Protein AF-A0A9E1ICX3-F1 (afdb_monomer_lite)

Secondary structure (DSSP, 8-state):
---HHHHHHHHHHHTSHHHHHHHHHHHHTT-HHHHHHHHHHHTHHHHH-GGG--GGGB-TTS-BSSPTT--TTT-HHHHHHHHHHHHHHHHHHH---HHHHHHHHHHHHHHHHHHHHHHHHHHHHHHH-

Foldseek 3Di:
DDDPLRLVLLLVLCPPPVNLVVLVVCVVVLVLVVNLVSLLVSVCCLAAPFVPDDQSQADPVRHGVYDHPDDCVPPVPVSVVSSVSSQVSCCVPVVDHPVVSVVSVVVVVVVVVVVVVVVVVVVVVVVVD

Sequence (129 aa):
MLNDRESEALARWYSENRVLEEAHLLYQQGEHEGLEAFLHRTCLLPLGQHDLLPAYMRDEDGKPLFPENISPMTDEEKWQDAIEVGWGVMEEKLGISHDDIHKAIAANQDEEWQAFMKSVERRKQDSES

Structure (mmCIF, N/CA/C/O backbone):
data_AF-A0A9E1ICX3-F1
#
_entry.id   AF-A0A9E1ICX3-F1
#
loop_
_atom_site.group_PDB
_atom_site.id
_atom_site.type_symbol
_atom_site.label_atom_id
_atom_site.label_alt_id
_atom_site.label_comp_id
_atom_site.label_asym_id
_atom_site.label_entity_id
_atom_site.label_seq_id
_atom_site.pdbx_PDB_ins_code
_atom_site.Cartn_x
_atom_site.Cartn_y
_atom_site.Cartn_z
_atom_site.occupancy
_atom_site.B_iso_or_equiv
_atom_site.auth_seq_id
_atom_site.auth_comp_id
_atom_site.auth_asym_id
_atom_site.auth_atom_id
_atom_site.pdbx_PDB_model_num
ATOM 1 N N . MET A 1 1 ? 1.210 14.000 -11.757 1.00 86.12 1 MET A N 1
ATOM 2 C CA . MET A 1 1 ? 0.713 12.666 -12.153 1.00 86.12 1 MET A CA 1
ATOM 3 C C . MET A 1 1 ? 1.836 11.769 -12.664 1.00 86.12 1 MET A C 1
ATOM 5 O O . MET A 1 1 ? 2.800 12.284 -13.241 1.00 86.12 1 MET A O 1
ATOM 9 N N . LEU A 1 2 ? 1.719 10.455 -12.455 1.00 88.50 2 LEU A N 1
ATOM 10 C CA . LEU A 1 2 ? 2.627 9.437 -13.005 1.00 88.50 2 LEU A CA 1
ATOM 11 C C . LEU A 1 2 ? 2.386 9.207 -14.506 1.00 88.50 2 LEU A C 1
ATOM 13 O O 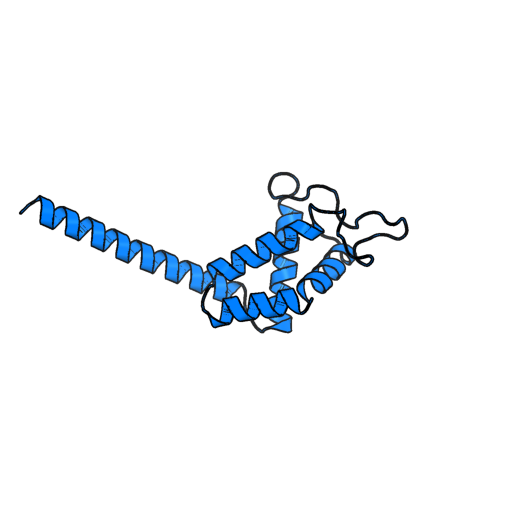. LEU A 1 2 ? 1.262 9.313 -14.992 1.00 88.50 2 LEU A O 1
ATOM 17 N N . ASN A 1 3 ? 3.445 8.889 -15.251 1.00 92.00 3 ASN A N 1
ATOM 18 C CA . ASN A 1 3 ? 3.333 8.446 -16.644 1.00 92.00 3 ASN A CA 1
ATOM 19 C C . ASN A 1 3 ? 3.125 6.925 -16.756 1.00 92.00 3 ASN A C 1
ATOM 21 O O . ASN A 1 3 ? 3.389 6.188 -15.810 1.00 92.00 3 ASN A O 1
ATOM 25 N N . ASP A 1 4 ? 2.726 6.442 -17.937 1.00 92.94 4 ASP A N 1
ATOM 26 C CA . ASP A 1 4 ? 2.412 5.023 -18.170 1.00 92.94 4 ASP A CA 1
ATOM 27 C C . ASP A 1 4 ? 3.542 4.073 -17.748 1.00 92.94 4 ASP A C 1
ATOM 29 O O . ASP A 1 4 ? 3.300 3.059 -17.099 1.00 92.94 4 ASP A O 1
ATOM 33 N N . ARG A 1 5 ? 4.799 4.422 -18.046 1.00 92.00 5 ARG A N 1
ATOM 34 C CA . ARG A 1 5 ? 5.962 3.595 -17.694 1.00 92.00 5 ARG A CA 1
ATOM 35 C C . ARG A 1 5 ? 6.211 3.572 -16.183 1.00 92.00 5 ARG A C 1
ATOM 37 O O . ARG A 1 5 ? 6.568 2.527 -15.642 1.00 92.00 5 ARG A O 1
ATOM 44 N N . GLU A 1 6 ? 6.051 4.713 -15.514 1.00 91.81 6 GLU A N 1
ATOM 45 C CA . GLU A 1 6 ? 6.109 4.825 -14.050 1.00 91.81 6 GLU A CA 1
ATOM 46 C C . GLU A 1 6 ? 5.008 3.957 -13.407 1.00 91.81 6 GLU A C 1
ATOM 48 O O . GLU A 1 6 ? 5.295 3.149 -12.519 1.00 91.81 6 GLU A O 1
ATOM 53 N N . SER A 1 7 ? 3.773 4.051 -13.907 1.00 93.88 7 SER A N 1
ATOM 54 C CA . SER A 1 7 ? 2.621 3.287 -13.417 1.00 93.88 7 SER A CA 1
ATOM 55 C C . SER A 1 7 ? 2.764 1.782 -13.648 1.00 93.88 7 SER A C 1
ATOM 57 O O . SER A 1 7 ? 2.529 1.003 -12.730 1.00 93.88 7 SER A O 1
ATOM 59 N N . GLU A 1 8 ? 3.217 1.342 -14.825 1.00 94.94 8 GLU A N 1
ATOM 60 C CA . GLU A 1 8 ? 3.473 -0.078 -15.112 1.00 94.94 8 GLU A CA 1
ATOM 61 C C . GLU A 1 8 ? 4.570 -0.661 -14.211 1.00 94.94 8 GLU A C 1
ATOM 63 O O . GLU A 1 8 ? 4.452 -1.785 -13.709 1.00 94.94 8 GLU A O 1
ATOM 68 N N . ALA A 1 9 ? 5.642 0.101 -13.974 1.00 93.81 9 ALA A N 1
ATOM 69 C CA . ALA A 1 9 ? 6.717 -0.319 -13.086 1.00 93.81 9 ALA A CA 1
ATOM 70 C C . ALA A 1 9 ? 6.221 -0.475 -11.639 1.00 93.81 9 ALA A C 1
ATOM 72 O O . ALA A 1 9 ? 6.554 -1.469 -10.985 1.00 93.81 9 ALA A O 1
ATOM 73 N N . LEU A 1 10 ? 5.398 0.462 -11.154 1.00 94.44 10 LEU A N 1
ATOM 74 C CA . LEU A 1 10 ? 4.759 0.375 -9.839 1.00 94.44 10 LEU A CA 1
ATOM 75 C C . LEU A 1 10 ? 3.765 -0.781 -9.758 1.00 94.44 10 LEU A C 1
ATOM 77 O O . LEU A 1 10 ? 3.817 -1.548 -8.801 1.00 94.44 10 LEU A O 1
ATOM 81 N N . ALA A 1 11 ? 2.922 -0.976 -10.771 1.00 96.25 11 ALA A N 1
ATOM 82 C CA . ALA A 1 11 ? 1.973 -2.084 -10.801 1.00 96.25 11 ALA A CA 1
ATOM 83 C C . ALA A 1 11 ? 2.697 -3.435 -10.701 1.00 96.25 11 ALA A C 1
ATOM 85 O O . ALA A 1 11 ? 2.288 -4.324 -9.950 1.00 96.25 11 ALA A O 1
ATOM 86 N N . ARG A 1 12 ? 3.839 -3.574 -11.387 1.00 95.88 12 ARG A N 1
ATOM 87 C CA . ARG A 1 12 ? 4.707 -4.751 -11.269 1.00 95.88 12 ARG A CA 1
ATOM 88 C C . ARG A 1 12 ? 5.290 -4.918 -9.865 1.00 95.88 12 ARG A C 1
ATOM 90 O O . ARG A 1 12 ? 5.368 -6.048 -9.394 1.00 95.88 12 ARG A O 1
ATOM 97 N N . TRP A 1 13 ? 5.702 -3.832 -9.215 1.00 94.94 13 TRP A N 1
ATOM 98 C CA . TRP A 1 13 ? 6.206 -3.853 -7.838 1.00 94.94 13 TRP A CA 1
ATOM 99 C C . TRP A 1 13 ? 5.142 -4.286 -6.830 1.00 94.94 13 TRP A C 1
ATOM 101 O O . TRP A 1 13 ? 5.394 -5.177 -6.024 1.00 94.94 13 TRP A O 1
ATOM 111 N N . TYR A 1 14 ? 3.931 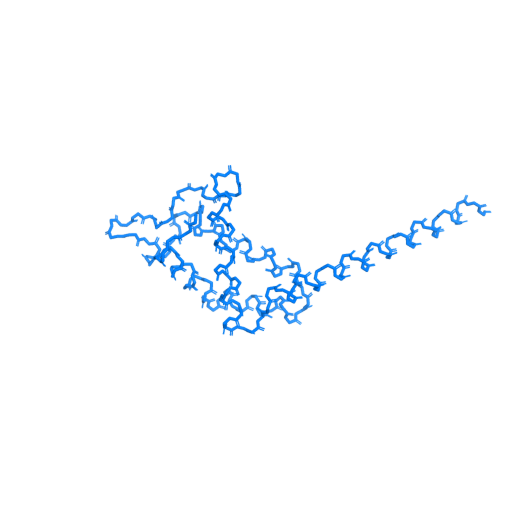-3.740 -6.926 1.00 96.25 14 TYR A N 1
ATOM 112 C CA . TYR A 1 14 ? 2.814 -4.164 -6.080 1.00 96.25 14 TYR A CA 1
ATOM 113 C C . TYR A 1 14 ? 2.338 -5.588 -6.374 1.00 96.25 14 TYR A C 1
ATOM 115 O O . TYR A 1 14 ? 1.793 -6.249 -5.497 1.00 96.25 14 TYR A O 1
ATOM 123 N N . SER A 1 15 ? 2.573 -6.079 -7.592 1.00 97.00 15 SER A N 1
ATOM 124 C CA . SER A 1 15 ? 2.251 -7.453 -7.987 1.00 97.00 15 SER A CA 1
ATOM 125 C C . SER A 1 15 ? 3.284 -8.485 -7.520 1.00 97.00 15 SER A C 1
ATOM 127 O O . SER A 1 15 ? 3.134 -9.671 -7.816 1.00 97.00 15 SER A O 1
ATOM 129 N N . GLU A 1 16 ? 4.358 -8.083 -6.836 1.00 95.50 16 GLU A N 1
ATOM 130 C CA . GLU A 1 16 ? 5.296 -9.045 -6.265 1.00 95.50 16 GLU A CA 1
ATOM 131 C C . GLU A 1 16 ? 4.602 -9.905 -5.200 1.00 95.50 16 GLU A C 1
ATOM 133 O O . GLU A 1 16 ? 3.913 -9.382 -4.328 1.00 95.50 16 GLU A O 1
ATOM 138 N N . ASN A 1 17 ? 4.839 -11.225 -5.216 1.00 96.25 17 ASN A N 1
ATOM 139 C CA . ASN A 1 17 ? 4.172 -12.159 -4.297 1.00 96.25 17 ASN A CA 1
ATOM 140 C C . ASN A 1 17 ? 4.275 -11.731 -2.831 1.00 96.25 17 ASN A C 1
ATOM 142 O O . ASN A 1 17 ? 3.281 -11.788 -2.127 1.00 96.25 17 ASN A O 1
ATOM 146 N N . ARG A 1 18 ? 5.436 -11.235 -2.384 1.00 94.75 18 ARG A N 1
ATOM 147 C CA . ARG A 1 18 ? 5.611 -10.760 -1.001 1.00 94.75 18 ARG A CA 1
ATOM 148 C C . ARG A 1 18 ? 4.660 -9.617 -0.630 1.00 94.75 18 ARG A C 1
ATOM 150 O O . ARG A 1 18 ? 4.265 -9.514 0.521 1.00 94.75 18 ARG A O 1
ATOM 157 N N . VAL A 1 19 ? 4.327 -8.752 -1.590 1.00 95.75 19 VAL A N 1
ATOM 158 C CA . VAL A 1 19 ? 3.422 -7.619 -1.375 1.00 95.75 19 VAL A CA 1
ATOM 159 C C . VAL A 1 19 ? 1.985 -8.120 -1.349 1.00 95.75 19 VAL A C 1
ATOM 161 O O . VAL A 1 19 ? 1.239 -7.787 -0.434 1.00 95.75 19 VAL A O 1
ATOM 164 N N . LEU A 1 20 ? 1.622 -8.974 -2.309 1.00 97.75 20 LEU A N 1
ATOM 165 C CA . LEU A 1 20 ? 0.289 -9.569 -2.387 1.00 97.75 20 LEU A CA 1
ATOM 166 C C . LEU A 1 20 ? -0.025 -10.465 -1.179 1.00 97.75 20 LEU A C 1
ATOM 168 O O . LEU A 1 20 ? -1.135 -10.418 -0.661 1.00 97.75 20 LEU A O 1
ATOM 172 N N . GLU A 1 21 ? 0.936 -11.266 -0.719 1.00 97.75 21 GLU A N 1
ATOM 173 C CA . GLU A 1 21 ? 0.785 -12.152 0.440 1.00 97.75 21 GLU A CA 1
ATOM 174 C C . GLU A 1 21 ? 0.568 -11.358 1.732 1.00 97.75 21 GLU A C 1
ATOM 176 O O . GLU A 1 21 ? -0.355 -11.673 2.481 1.00 97.75 21 GLU A O 1
ATOM 181 N N . GLU A 1 22 ? 1.359 -10.307 1.970 1.00 97.44 22 GLU A N 1
ATOM 182 C CA . GLU A 1 22 ? 1.204 -9.446 3.149 1.00 97.44 22 GLU A CA 1
ATOM 183 C C . GLU A 1 22 ? -0.126 -8.681 3.112 1.00 97.44 22 GLU A C 1
ATOM 185 O O . GLU A 1 22 ? -0.867 -8.673 4.094 1.00 97.44 22 GLU A O 1
ATOM 190 N N . ALA A 1 23 ? -0.483 -8.101 1.959 1.00 97.06 23 ALA A N 1
ATOM 191 C CA . ALA A 1 23 ? -1.763 -7.417 1.786 1.00 97.06 23 ALA A CA 1
ATOM 192 C C . ALA A 1 23 ? -2.949 -8.364 2.030 1.00 97.06 23 ALA A C 1
ATOM 194 O O . ALA A 1 23 ? -3.905 -8.014 2.724 1.00 97.06 23 ALA A O 1
ATOM 195 N N . HIS A 1 24 ? -2.872 -9.590 1.505 1.00 97.19 24 HIS A N 1
ATOM 196 C CA . HIS A 1 24 ? -3.899 -10.600 1.722 1.00 97.19 24 HIS A CA 1
ATOM 197 C C . HIS A 1 24 ? -3.983 -11.035 3.190 1.00 97.19 24 HIS A C 1
ATOM 199 O O . HIS A 1 24 ? -5.086 -11.217 3.704 1.00 97.19 24 HIS A O 1
ATOM 205 N N . LEU A 1 25 ? -2.845 -11.172 3.876 1.00 97.75 25 LEU A N 1
ATOM 206 C CA . LEU A 1 25 ? -2.792 -11.512 5.297 1.00 97.75 25 LEU A CA 1
ATOM 207 C C . LEU A 1 25 ? -3.478 -10.440 6.153 1.00 97.75 25 LEU A C 1
ATOM 209 O O . LEU A 1 25 ? -4.345 -10.776 6.959 1.00 97.75 25 LEU A O 1
ATOM 213 N N . LEU A 1 26 ? -3.124 -9.167 5.952 1.00 97.38 26 LEU A N 1
ATOM 214 C CA . LEU A 1 26 ? -3.721 -8.033 6.667 1.00 97.38 26 LEU A CA 1
ATOM 215 C C . LEU A 1 26 ? -5.232 -7.972 6.428 1.00 97.38 26 LEU A C 1
ATOM 217 O O . LEU A 1 26 ? -6.014 -7.844 7.371 1.00 97.38 26 LEU A O 1
ATOM 221 N N . TYR A 1 27 ? -5.655 -8.165 5.177 1.00 96.38 27 TYR A N 1
ATOM 222 C CA . TYR A 1 27 ? -7.069 -8.215 4.827 1.00 96.38 27 TYR A CA 1
ATOM 223 C C . TYR A 1 27 ? -7.812 -9.363 5.524 1.00 96.38 27 TYR A C 1
ATOM 225 O O . TYR A 1 27 ? -8.868 -9.148 6.115 1.00 96.38 27 TYR A O 1
ATOM 233 N N . GLN A 1 28 ? -7.254 -10.578 5.523 1.00 96.44 28 GLN A N 1
ATOM 234 C CA . GLN A 1 28 ? -7.863 -11.731 6.198 1.00 96.44 28 GLN A CA 1
ATOM 235 C C . GLN A 1 28 ? -7.976 -11.554 7.718 1.00 96.44 28 GLN A C 1
ATOM 237 O O . GLN A 1 28 ? -8.870 -12.132 8.336 1.00 96.44 28 GLN A O 1
ATOM 242 N N . GLN A 1 29 ? -7.075 -10.780 8.320 1.00 96.31 29 GLN A N 1
ATOM 243 C CA . GLN A 1 29 ? -7.092 -10.472 9.749 1.00 96.31 29 GLN A CA 1
ATOM 244 C C . GLN A 1 29 ? -8.065 -9.337 10.104 1.00 96.31 29 GLN A C 1
ATOM 246 O O . GLN A 1 29 ? -8.304 -9.104 11.286 1.00 96.31 29 GLN A O 1
ATOM 251 N N . GLY A 1 30 ? -8.653 -8.659 9.111 1.00 94.19 30 GLY A N 1
ATOM 252 C CA . GLY A 1 30 ? -9.479 -7.468 9.326 1.00 94.19 30 GLY A CA 1
ATOM 253 C C . GLY A 1 30 ? -8.665 -6.227 9.711 1.00 94.19 30 GLY A C 1
ATOM 254 O O . GLY A 1 30 ? -9.236 -5.240 10.172 1.00 94.19 30 GLY A O 1
ATOM 255 N N . GLU A 1 31 ? -7.344 -6.257 9.514 1.00 95.94 31 GLU A N 1
ATOM 256 C CA . GLU A 1 31 ? -6.406 -5.172 9.828 1.00 95.94 31 GLU A CA 1
ATOM 257 C C . GLU A 1 31 ? -6.440 -4.107 8.720 1.00 95.94 31 GLU A C 1
ATOM 259 O O . GLU A 1 31 ? -5.462 -3.878 8.007 1.00 95.94 31 GLU A O 1
ATOM 264 N N . HIS A 1 32 ? -7.600 -3.474 8.529 1.00 94.81 32 HIS A N 1
ATOM 265 C CA . HIS A 1 32 ? -7.856 -2.558 7.413 1.00 94.81 32 HIS A CA 1
ATOM 266 C C . HIS A 1 32 ? -6.952 -1.315 7.432 1.00 94.81 32 HIS A C 1
ATOM 268 O O . HIS A 1 32 ? -6.374 -0.965 6.405 1.00 94.81 32 HIS A O 1
ATOM 274 N N . GLU A 1 33 ? -6.759 -0.692 8.598 1.00 94.38 33 GLU A N 1
ATOM 275 C CA . GLU A 1 33 ? -5.810 0.423 8.756 1.00 94.38 33 GLU A CA 1
ATOM 276 C C . GLU A 1 33 ? -4.360 -0.036 8.540 1.00 94.38 33 GLU A C 1
ATOM 278 O O . GLU A 1 33 ? -3.534 0.686 7.979 1.00 94.38 33 GLU A O 1
ATOM 283 N N . GLY A 1 34 ? -4.051 -1.272 8.948 1.00 96.12 34 GLY A N 1
ATOM 284 C CA . GLY A 1 34 ? -2.761 -1.905 8.692 1.00 96.12 34 GLY A CA 1
ATOM 285 C C . GLY A 1 34 ? -2.500 -2.086 7.197 1.00 96.12 34 GLY A C 1
ATOM 286 O O . GLY A 1 34 ? -1.400 -1.791 6.730 1.00 96.12 34 GLY A O 1
ATOM 287 N N . LEU A 1 35 ? -3.515 -2.512 6.440 1.00 96.19 35 LEU A N 1
ATOM 288 C CA . LEU A 1 35 ? -3.458 -2.654 4.987 1.00 96.19 35 LEU A CA 1
ATOM 289 C C . LEU A 1 35 ? -3.232 -1.306 4.286 1.00 96.19 35 LEU A C 1
ATOM 291 O O . LEU A 1 35 ? -2.345 -1.209 3.436 1.00 96.19 35 LEU A O 1
ATOM 295 N N . GLU A 1 36 ? -3.973 -0.263 4.663 1.00 95.06 36 GLU A N 1
ATOM 296 C CA . GLU A 1 36 ? -3.782 1.088 4.117 1.00 95.06 36 GLU A CA 1
ATOM 297 C C . GLU A 1 36 ? -2.356 1.592 4.400 1.00 95.06 36 GLU A C 1
ATOM 299 O O . GLU A 1 36 ? -1.605 1.952 3.487 1.00 95.06 36 GLU A O 1
ATOM 304 N N . ALA A 1 37 ? -1.911 1.508 5.656 1.00 94.38 37 ALA A N 1
ATOM 305 C CA . ALA A 1 37 ? -0.563 1.911 6.042 1.00 94.38 37 ALA A CA 1
ATOM 306 C C . ALA A 1 37 ? 0.529 1.096 5.324 1.00 94.38 37 ALA A C 1
ATOM 308 O O . ALA A 1 37 ? 1.599 1.630 5.010 1.00 94.38 37 ALA A O 1
ATOM 309 N N . PHE A 1 38 ? 0.284 -0.190 5.062 1.00 95.50 38 PHE A N 1
ATOM 310 C CA . PHE A 1 38 ? 1.195 -1.053 4.320 1.00 95.50 38 PHE A CA 1
ATOM 311 C C . PHE A 1 38 ? 1.373 -0.582 2.873 1.00 95.50 38 PHE A C 1
ATOM 313 O O . PHE A 1 38 ? 2.515 -0.461 2.417 1.00 95.50 38 PHE A O 1
ATOM 320 N N . LEU A 1 39 ? 0.292 -0.245 2.166 1.00 93.44 39 LEU A N 1
ATOM 321 C CA . LEU A 1 39 ? 0.378 0.272 0.795 1.00 93.44 39 LEU A CA 1
ATOM 322 C C . LEU A 1 39 ? 1.114 1.614 0.746 1.00 93.44 39 LEU A C 1
ATOM 324 O O . LEU A 1 39 ? 2.056 1.769 -0.035 1.00 93.44 39 LEU A O 1
ATOM 328 N N . HIS A 1 40 ? 0.797 2.528 1.667 1.00 91.12 40 HIS A N 1
ATOM 329 C CA . HIS A 1 40 ? 1.488 3.816 1.793 1.00 91.12 40 HIS A CA 1
ATOM 330 C C . HIS A 1 40 ? 2.993 3.662 2.052 1.00 91.12 40 HIS A C 1
ATOM 332 O O . HIS A 1 40 ? 3.801 4.467 1.594 1.00 91.12 40 HIS A O 1
ATOM 338 N N . ARG A 1 41 ? 3.406 2.633 2.800 1.00 90.12 41 ARG A N 1
ATOM 339 C CA . ARG A 1 41 ? 4.831 2.348 3.031 1.00 90.12 41 ARG A CA 1
ATOM 340 C C . ARG A 1 41 ? 5.483 1.661 1.839 1.00 90.12 41 ARG A C 1
ATOM 342 O O . ARG A 1 41 ? 6.659 1.898 1.573 1.00 90.12 41 ARG A O 1
ATOM 349 N N . THR A 1 42 ? 4.739 0.830 1.121 1.00 91.00 42 THR A N 1
ATOM 350 C CA . THR A 1 42 ? 5.250 0.048 -0.010 1.00 91.00 42 THR A CA 1
ATOM 351 C C . THR A 1 42 ? 5.674 0.939 -1.178 1.00 91.00 42 THR A C 1
ATOM 353 O O . THR A 1 42 ? 6.637 0.598 -1.870 1.00 91.00 42 THR A O 1
ATOM 356 N N . CYS A 1 43 ? 5.058 2.115 -1.354 1.00 88.00 43 CYS A N 1
ATOM 357 C CA . CYS A 1 43 ? 5.498 3.093 -2.351 1.00 88.00 43 CYS A CA 1
ATOM 358 C C . CYS A 1 43 ? 6.781 3.851 -1.957 1.00 88.00 43 CYS A C 1
ATOM 360 O O . CYS A 1 43 ? 7.432 4.431 -2.820 1.00 88.00 43 CYS A O 1
ATOM 362 N N . LEU A 1 44 ? 7.207 3.845 -0.686 1.00 84.19 44 LEU A N 1
ATOM 363 C CA . LEU A 1 44 ? 8.365 4.640 -0.242 1.00 84.19 44 LEU A CA 1
ATOM 364 C C . LEU A 1 44 ? 9.684 4.179 -0.869 1.00 84.19 44 LEU A C 1
ATOM 366 O O . LEU A 1 44 ? 10.559 4.999 -1.142 1.00 84.19 44 LEU A O 1
ATOM 370 N N . LEU A 1 45 ? 9.841 2.873 -1.096 1.00 80.75 45 LEU A N 1
ATOM 371 C CA . LEU A 1 45 ? 11.049 2.328 -1.712 1.00 80.75 45 LEU A CA 1
ATOM 372 C C . LEU A 1 45 ? 11.184 2.776 -3.181 1.00 80.75 45 LEU A C 1
ATOM 374 O O . LEU A 1 45 ? 12.193 3.416 -3.485 1.00 80.75 45 LEU A O 1
ATOM 378 N N . PRO A 1 46 ? 10.189 2.546 -4.068 1.00 80.31 46 PRO A N 1
ATOM 379 C CA . PRO A 1 46 ? 10.238 3.034 -5.448 1.00 80.31 46 PRO A CA 1
ATOM 380 C C . PRO A 1 46 ? 10.349 4.555 -5.586 1.00 80.31 46 PRO A C 1
ATOM 382 O O . PRO A 1 46 ? 10.940 5.012 -6.557 1.00 80.31 46 PRO A O 1
ATOM 385 N N . LEU A 1 47 ? 9.832 5.324 -4.623 1.00 82.56 47 LEU A N 1
ATOM 386 C CA . LEU A 1 47 ? 9.764 6.788 -4.702 1.00 82.56 47 LEU A CA 1
ATOM 387 C C . LEU A 1 47 ? 10.903 7.537 -3.987 1.00 82.56 47 LEU A C 1
ATOM 389 O O . LEU A 1 47 ? 11.083 8.737 -4.202 1.00 82.56 47 LEU A O 1
ATOM 393 N N . GLY A 1 48 ? 11.648 6.866 -3.103 1.00 73.94 48 GLY A N 1
ATOM 394 C CA . GLY A 1 48 ? 12.623 7.536 -2.237 1.00 73.94 48 GLY A CA 1
ATOM 395 C C . GLY A 1 4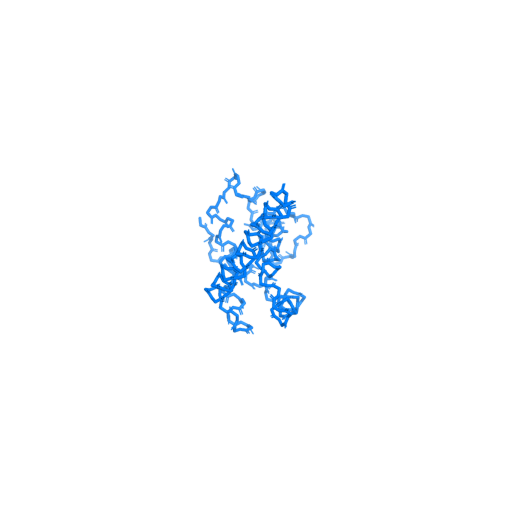8 ? 13.895 6.754 -1.915 1.00 73.94 48 GLY A C 1
ATOM 396 O O . GLY A 1 48 ? 14.848 7.359 -1.431 1.00 73.94 48 GLY A O 1
ATOM 397 N N . GLN A 1 49 ? 13.965 5.441 -2.173 1.00 72.38 49 GLN A N 1
ATOM 398 C CA . GLN A 1 49 ? 15.153 4.625 -1.870 1.00 72.38 49 GLN A CA 1
ATOM 399 C C . GLN A 1 49 ? 15.689 3.927 -3.122 1.00 72.38 49 GLN A C 1
ATOM 401 O O . GLN A 1 49 ? 15.460 2.743 -3.374 1.00 72.38 49 GLN A O 1
ATOM 406 N N . HIS A 1 50 ? 16.447 4.688 -3.909 1.00 76.75 50 HIS A N 1
ATOM 407 C CA . HIS A 1 50 ? 16.827 4.305 -5.267 1.00 76.75 50 HIS A CA 1
ATOM 408 C C . HIS A 1 50 ? 17.967 3.279 -5.369 1.00 76.75 50 HIS A C 1
ATOM 410 O O . HIS A 1 50 ? 18.114 2.617 -6.401 1.00 76.75 50 HIS A O 1
ATOM 416 N N . ASP A 1 51 ? 18.753 3.098 -4.308 1.00 72.81 51 ASP A N 1
ATOM 417 C CA . ASP A 1 51 ? 19.916 2.197 -4.302 1.00 72.81 51 ASP A CA 1
ATOM 418 C C . ASP A 1 51 ? 19.529 0.717 -4.412 1.00 72.81 51 ASP A C 1
ATOM 420 O O . ASP A 1 51 ? 20.298 -0.099 -4.918 1.00 72.81 51 ASP A O 1
ATOM 424 N N . LEU A 1 52 ? 18.313 0.372 -3.984 1.00 76.88 52 LEU A N 1
ATOM 425 C CA . LEU A 1 52 ? 17.807 -1.001 -3.956 1.00 76.88 52 LEU A CA 1
ATOM 426 C C . LEU A 1 52 ? 16.756 -1.271 -5.037 1.00 76.88 52 LEU A C 1
ATOM 428 O O . LEU A 1 52 ? 16.102 -2.315 -5.008 1.00 76.88 52 LEU A O 1
ATOM 432 N N . LEU A 1 53 ? 16.591 -0.353 -5.997 1.00 83.06 53 LEU A N 1
ATOM 433 C CA . LEU A 1 53 ? 15.581 -0.522 -7.034 1.00 83.06 53 LEU A CA 1
ATOM 434 C C . LEU A 1 53 ? 15.916 -1.676 -7.978 1.00 83.06 53 LEU A C 1
ATOM 436 O O . LEU A 1 53 ? 17.035 -1.721 -8.514 1.00 83.06 53 LEU A O 1
ATOM 440 N N . PRO A 1 54 ? 14.937 -2.558 -8.253 1.00 86.88 54 PRO A N 1
ATOM 441 C CA . PRO A 1 54 ? 15.056 -3.563 -9.294 1.00 86.88 54 PRO A CA 1
ATOM 442 C C . PRO A 1 54 ? 15.425 -2.947 -10.645 1.00 86.88 54 PRO A C 1
ATOM 444 O O . PRO A 1 54 ? 15.036 -1.826 -10.966 1.00 86.88 54 PRO A O 1
ATOM 447 N N . ALA A 1 55 ? 16.118 -3.715 -11.489 1.00 88.69 55 ALA A N 1
ATOM 448 C CA . ALA A 1 55 ? 16.567 -3.239 -12.800 1.00 88.69 55 ALA A CA 1
ATOM 449 C C . ALA A 1 55 ? 15.420 -2.743 -13.703 1.00 88.69 55 ALA A C 1
ATOM 451 O O . ALA A 1 55 ? 15.620 -1.833 -14.496 1.00 88.69 55 ALA A O 1
ATOM 452 N N . TYR A 1 56 ? 14.211 -3.300 -13.567 1.00 89.56 56 TYR A N 1
ATOM 453 C CA . TYR A 1 56 ? 13.047 -2.865 -14.348 1.00 89.56 56 TYR A CA 1
ATOM 454 C C . TYR A 1 56 ? 12.477 -1.507 -13.907 1.00 89.56 56 TYR A C 1
ATOM 456 O O . TYR A 1 56 ? 11.647 -0.948 -14.614 1.00 89.56 56 TYR A O 1
ATOM 464 N N . MET A 1 57 ? 12.913 -0.978 -12.759 1.00 90.38 57 MET A N 1
ATOM 465 C CA . MET A 1 57 ? 12.590 0.371 -12.279 1.00 90.38 57 MET A CA 1
ATOM 466 C C . MET A 1 57 ? 13.682 1.384 -12.633 1.00 90.38 57 MET A C 1
ATOM 468 O O . MET A 1 57 ? 13.775 2.451 -12.023 1.00 90.38 57 MET A O 1
ATOM 472 N N . ARG A 1 58 ? 14.523 1.044 -13.612 1.00 89.12 58 ARG A N 1
ATOM 473 C CA . ARG A 1 58 ? 15.563 1.916 -14.144 1.00 89.12 58 ARG A CA 1
ATOM 474 C C . ARG A 1 58 ? 15.342 2.173 -15.631 1.00 89.12 58 ARG A C 1
ATOM 476 O O . ARG A 1 58 ? 14.719 1.375 -16.337 1.00 89.12 58 ARG A O 1
ATOM 483 N N . ASP A 1 59 ? 15.817 3.320 -16.090 1.00 87.75 59 ASP A N 1
ATOM 484 C CA . ASP A 1 59 ? 15.877 3.655 -17.504 1.00 87.75 59 ASP A CA 1
ATOM 485 C C . ASP A 1 59 ? 17.037 2.932 -18.216 1.00 87.75 59 ASP A C 1
ATOM 487 O O . ASP A 1 59 ? 17.753 2.116 -17.629 1.00 87.75 59 ASP A O 1
ATOM 491 N N . GLU A 1 60 ? 17.198 3.201 -19.512 1.00 87.31 60 GLU A N 1
ATOM 492 C CA . GLU A 1 60 ? 18.250 2.595 -20.341 1.00 87.31 60 GLU A CA 1
ATOM 493 C C . GLU A 1 60 ? 19.665 3.031 -19.919 1.00 87.31 60 GLU A C 1
ATOM 495 O O . GLU A 1 60 ? 20.626 2.297 -20.148 1.00 87.31 60 GLU A O 1
ATOM 500 N N . ASP A 1 61 ? 19.783 4.179 -19.241 1.00 86.31 61 ASP A N 1
ATOM 501 C CA . ASP A 1 61 ? 21.027 4.720 -18.688 1.00 86.31 61 ASP A CA 1
ATOM 502 C C . ASP A 1 61 ? 21.306 4.205 -17.257 1.00 86.31 61 ASP A C 1
ATOM 504 O O . ASP A 1 61 ? 22.307 4.577 -16.637 1.00 86.31 61 ASP A O 1
ATOM 508 N N . GLY A 1 62 ? 20.431 3.353 -16.706 1.00 84.69 62 GLY A N 1
ATOM 509 C CA . GLY A 1 62 ? 20.532 2.803 -15.353 1.00 84.69 62 GLY A CA 1
ATOM 510 C C . GLY A 1 62 ? 20.064 3.749 -14.240 1.00 84.69 62 GLY A C 1
ATOM 511 O O . GLY A 1 62 ? 20.223 3.428 -13.052 1.00 84.69 62 GLY A O 1
ATOM 512 N N . LYS A 1 63 ? 19.475 4.896 -14.589 1.00 87.06 63 LYS A N 1
ATOM 513 C CA . LYS A 1 63 ? 18.923 5.852 -13.625 1.00 87.06 63 LYS A CA 1
ATOM 514 C C . LYS A 1 63 ? 17.537 5.408 -13.156 1.00 87.06 63 LYS A C 1
ATOM 516 O O . LYS A 1 63 ? 16.830 4.740 -13.905 1.00 87.06 63 LYS A O 1
ATOM 521 N N . PRO A 1 64 ? 17.131 5.752 -11.927 1.00 87.62 64 PRO A N 1
ATOM 522 C CA . PRO A 1 64 ? 15.781 5.483 -11.434 1.00 87.62 64 PRO A CA 1
ATOM 523 C C . PRO A 1 64 ? 14.707 6.076 -12.353 1.00 87.62 64 PRO A C 1
ATOM 525 O O . PRO A 1 64 ? 14.859 7.199 -12.831 1.00 87.62 64 PRO A O 1
ATOM 528 N N . LEU A 1 65 ? 13.618 5.333 -12.582 1.00 87.12 65 LEU A N 1
ATOM 529 C CA . LEU A 1 65 ? 12.463 5.843 -13.337 1.00 87.12 65 LEU A CA 1
ATOM 530 C C . LEU A 1 65 ? 11.755 6.991 -12.615 1.00 87.12 65 LEU A C 1
ATOM 532 O O . LEU A 1 65 ? 11.177 7.854 -13.269 1.00 87.12 65 LEU A O 1
ATOM 536 N N . PHE A 1 66 ? 11.809 6.992 -11.284 1.00 84.75 66 PHE A N 1
ATOM 537 C CA . PHE A 1 66 ? 11.186 8.004 -10.445 1.00 84.75 66 PHE A CA 1
ATOM 538 C C . PHE A 1 66 ? 12.203 9.095 -10.072 1.00 84.75 66 PHE A C 1
ATOM 540 O O . PHE A 1 66 ? 13.369 8.788 -9.804 1.00 84.75 66 PHE A O 1
ATOM 547 N N . PRO A 1 67 ? 11.787 10.373 -10.034 1.00 73.94 67 PRO A N 1
ATOM 548 C CA . PRO A 1 67 ? 12.546 11.447 -9.401 1.00 73.94 67 PRO A CA 1
ATOM 549 C C . PRO A 1 67 ? 12.905 11.117 -7.947 1.00 73.94 67 PRO A C 1
ATOM 551 O O . PRO A 1 67 ? 12.119 10.501 -7.234 1.00 73.94 67 PRO A O 1
ATOM 554 N N . GLU A 1 68 ? 14.079 11.554 -7.489 1.00 71.12 68 GLU A N 1
ATOM 555 C CA . GLU A 1 68 ? 14.477 11.381 -6.087 1.00 71.12 68 GLU A CA 1
ATOM 556 C C . GLU A 1 68 ? 13.561 12.163 -5.140 1.00 71.12 68 GLU A C 1
ATOM 558 O O . GLU A 1 68 ? 13.254 13.332 -5.378 1.00 71.12 68 GLU A O 1
ATOM 563 N N . ASN A 1 69 ? 13.207 11.529 -4.019 1.00 74.00 69 ASN A N 1
ATOM 564 C CA . ASN A 1 69 ? 12.441 12.117 -2.919 1.00 74.00 69 ASN A CA 1
ATOM 565 C C . ASN A 1 69 ? 11.002 12.515 -3.281 1.00 74.00 69 ASN A C 1
ATOM 567 O O . ASN A 1 69 ? 10.535 13.555 -2.809 1.00 74.00 69 ASN A O 1
ATOM 571 N N . ILE A 1 70 ? 10.273 11.712 -4.067 1.00 83.94 70 ILE A N 1
ATOM 572 C CA . ILE A 1 70 ? 8.815 11.890 -4.162 1.00 83.94 70 ILE A CA 1
ATOM 573 C C . ILE A 1 70 ? 8.201 11.572 -2.795 1.00 83.94 70 ILE A C 1
ATOM 575 O O . ILE A 1 70 ? 8.400 10.504 -2.217 1.00 83.94 70 ILE A O 1
ATOM 579 N N . SER A 1 71 ? 7.466 12.540 -2.263 1.00 83.75 71 SER A N 1
ATOM 580 C CA . SER A 1 71 ? 6.816 12.485 -0.960 1.00 83.75 71 SER A CA 1
ATOM 581 C C . SER A 1 71 ? 5.617 13.434 -0.953 1.00 83.75 71 SER A C 1
ATOM 583 O O . SER A 1 71 ? 5.584 14.355 -1.773 1.00 83.75 71 SER A O 1
ATOM 585 N N . PRO A 1 72 ? 4.707 13.327 0.029 1.00 84.62 72 PRO A N 1
ATOM 586 C CA . PRO A 1 72 ? 3.620 14.292 0.191 1.00 84.62 72 PRO A CA 1
ATOM 587 C C . PRO A 1 72 ? 4.080 15.758 0.269 1.00 84.62 72 PRO A C 1
ATOM 589 O O . PRO A 1 72 ? 3.333 16.662 -0.075 1.00 84.62 72 PRO A O 1
ATOM 592 N N . MET A 1 73 ? 5.314 16.015 0.720 1.00 86.06 73 MET A N 1
ATOM 593 C CA . MET A 1 73 ? 5.847 17.374 0.886 1.00 86.06 73 MET A CA 1
ATOM 594 C C . MET A 1 73 ? 6.484 17.946 -0.385 1.00 86.06 73 MET A C 1
ATOM 596 O O . MET A 1 73 ? 6.715 19.151 -0.468 1.00 86.06 73 MET A O 1
ATOM 600 N N . THR A 1 74 ? 6.839 17.088 -1.339 1.00 87.56 74 THR A N 1
ATOM 601 C CA . THR A 1 74 ? 7.606 17.455 -2.538 1.00 87.56 74 THR A CA 1
ATOM 602 C C . THR A 1 74 ? 6.778 17.311 -3.808 1.00 87.56 74 THR A C 1
ATOM 604 O O . THR A 1 74 ? 6.872 18.169 -4.681 1.00 87.56 74 THR A O 1
ATOM 607 N N . ASP A 1 75 ? 5.966 16.258 -3.896 1.00 88.50 75 ASP A N 1
ATOM 608 C CA . ASP A 1 75 ? 5.065 15.964 -5.008 1.00 88.50 75 ASP A CA 1
ATOM 609 C C . ASP A 1 75 ? 3.916 15.071 -4.502 1.00 88.50 75 ASP A C 1
ATOM 611 O O . ASP A 1 75 ? 3.961 13.840 -4.585 1.00 88.50 75 ASP A O 1
ATOM 615 N N . GLU A 1 76 ? 2.909 15.711 -3.901 1.00 90.44 76 GLU A N 1
ATOM 616 C CA . GLU A 1 76 ? 1.726 15.043 -3.343 1.00 90.44 76 GLU A CA 1
ATOM 617 C C . GLU A 1 76 ? 0.950 14.267 -4.410 1.00 90.44 76 GLU A C 1
ATOM 619 O O . GLU A 1 76 ? 0.537 13.139 -4.163 1.00 90.44 76 GLU A O 1
ATOM 624 N N . GLU A 1 77 ? 0.807 14.838 -5.607 1.00 91.31 77 GLU A N 1
ATOM 625 C CA . GLU A 1 77 ? 0.026 14.245 -6.693 1.00 91.31 77 GLU A CA 1
ATOM 626 C C . GLU A 1 77 ? 0.656 12.932 -7.174 1.00 91.31 77 GLU A C 1
ATOM 628 O O . GLU A 1 77 ? -0.027 11.916 -7.264 1.00 91.31 77 GLU A O 1
ATOM 633 N N . LYS A 1 78 ? 1.974 12.898 -7.428 1.00 90.81 78 LYS A N 1
ATOM 634 C CA . LYS A 1 78 ? 2.642 11.636 -7.795 1.00 90.81 78 LYS A CA 1
ATOM 635 C C . LYS A 1 78 ? 2.647 10.615 -6.663 1.00 90.81 78 LYS A C 1
ATOM 637 O O . LYS A 1 78 ? 2.632 9.414 -6.931 1.00 90.81 78 LYS A O 1
ATOM 642 N N . TRP A 1 79 ? 2.716 11.071 -5.414 1.00 90.69 79 TRP A N 1
ATOM 643 C CA . TRP A 1 79 ? 2.652 10.177 -4.264 1.00 90.69 79 TRP A CA 1
ATOM 644 C C . TRP A 1 79 ? 1.264 9.535 -4.128 1.00 90.69 79 TRP A C 1
ATOM 646 O O . TRP A 1 79 ? 1.185 8.323 -3.939 1.00 90.69 79 TRP A O 1
ATOM 656 N N . GLN A 1 80 ? 0.191 10.313 -4.305 1.00 92.06 80 GLN A N 1
ATOM 657 C CA . GLN A 1 80 ? -1.186 9.810 -4.338 1.00 92.06 80 GLN A CA 1
ATOM 658 C C . GLN A 1 80 ? -1.389 8.829 -5.497 1.00 92.06 80 GLN A C 1
ATOM 660 O O . GLN A 1 80 ? -1.827 7.706 -5.265 1.00 92.06 80 GLN A O 1
ATOM 665 N N . ASP A 1 81 ? -0.965 9.183 -6.713 1.00 94.12 81 ASP A N 1
ATOM 666 C CA . ASP A 1 81 ? -1.051 8.285 -7.873 1.00 94.12 81 ASP A CA 1
ATOM 667 C C . ASP A 1 81 ? -0.343 6.942 -7.624 1.00 94.12 81 ASP A C 1
ATOM 669 O O . ASP A 1 81 ? -0.833 5.886 -8.020 1.00 94.12 81 ASP A O 1
ATOM 673 N N . ALA A 1 82 ? 0.809 6.946 -6.945 1.00 93.75 82 ALA A N 1
ATOM 674 C CA . ALA A 1 82 ?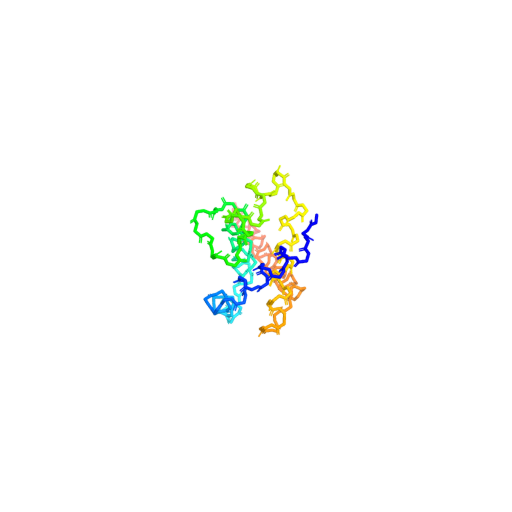 1.536 5.716 -6.636 1.00 93.75 82 ALA A CA 1
ATOM 675 C C . ALA A 1 82 ? 0.796 4.802 -5.646 1.00 93.75 82 ALA A C 1
ATOM 677 O O . ALA A 1 82 ? 1.000 3.584 -5.664 1.00 93.75 82 ALA A O 1
ATOM 678 N N . ILE A 1 83 ? -0.036 5.372 -4.774 1.00 93.75 83 ILE A N 1
ATOM 679 C CA . ILE A 1 83 ? -0.908 4.616 -3.871 1.00 93.75 83 ILE A CA 1
ATOM 680 C C . ILE A 1 83 ? -2.110 4.078 -4.648 1.00 93.75 83 ILE A C 1
ATOM 682 O O . ILE A 1 83 ? -2.415 2.893 -4.530 1.00 93.75 83 ILE A O 1
ATOM 686 N N . GLU A 1 84 ? -2.718 4.892 -5.513 1.00 95.56 84 GLU A N 1
ATOM 687 C CA . GLU A 1 84 ? -3.836 4.474 -6.369 1.00 95.56 84 GLU A CA 1
ATOM 688 C C . GLU A 1 84 ? -3.454 3.320 -7.307 1.00 95.56 84 GLU A C 1
ATOM 690 O O . GLU A 1 84 ? -4.216 2.367 -7.470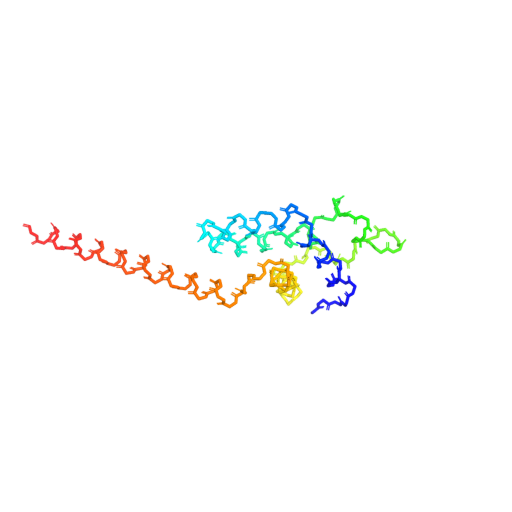 1.00 95.56 84 GLU A O 1
ATOM 695 N N . VAL A 1 85 ? -2.233 3.322 -7.857 1.00 96.56 85 VAL A N 1
ATOM 696 C CA . VAL A 1 85 ? -1.708 2.167 -8.609 1.00 96.56 85 VAL A CA 1
ATOM 697 C C . VAL A 1 85 ? -1.662 0.909 -7.733 1.00 96.56 85 VAL A C 1
ATOM 699 O O . VAL A 1 85 ? -2.001 -0.180 -8.199 1.00 96.56 85 VAL A O 1
ATOM 702 N N . GLY A 1 86 ? -1.262 1.040 -6.466 1.00 96.38 86 GLY A N 1
ATOM 703 C CA . GLY A 1 86 ? -1.258 -0.065 -5.510 1.00 96.38 86 GLY A CA 1
ATOM 704 C C . GLY A 1 86 ? -2.657 -0.620 -5.266 1.00 96.38 86 GLY A C 1
ATOM 705 O O . GLY A 1 86 ? -2.854 -1.832 -5.360 1.00 96.38 86 GLY A O 1
ATOM 706 N N . TRP A 1 87 ? -3.638 0.255 -5.038 1.00 97.38 87 TRP A N 1
ATOM 707 C CA . TRP A 1 87 ? -5.039 -0.136 -4.882 1.00 97.38 87 TRP A CA 1
ATOM 708 C C . TRP A 1 87 ? -5.608 -0.818 -6.121 1.00 97.38 87 TRP A C 1
ATOM 710 O O . TRP A 1 87 ? -6.238 -1.866 -5.985 1.00 97.38 87 TRP A O 1
ATOM 720 N N . GLY A 1 88 ? -5.309 -0.308 -7.318 1.00 97.56 88 GLY A N 1
ATOM 721 C CA . GLY A 1 88 ? -5.701 -0.955 -8.570 1.00 97.56 88 GLY A CA 1
ATOM 722 C C . GLY A 1 88 ? -5.175 -2.390 -8.675 1.00 97.56 88 GLY A C 1
ATOM 723 O O . GLY A 1 88 ? -5.902 -3.293 -9.085 1.00 97.56 88 GLY A O 1
ATOM 724 N N . VAL A 1 89 ? -3.940 -2.641 -8.224 1.00 97.75 89 VAL A N 1
ATOM 725 C CA . VAL A 1 89 ? -3.385 -4.002 -8.159 1.00 97.75 89 VAL A CA 1
ATOM 726 C C . VAL A 1 89 ? -4.093 -4.860 -7.108 1.00 97.75 89 VAL A C 1
ATOM 728 O O . VAL A 1 89 ? -4.372 -6.027 -7.382 1.00 97.75 89 VAL A O 1
ATOM 731 N N . MET A 1 90 ? -4.397 -4.325 -5.921 1.00 97.62 90 MET A N 1
ATOM 732 C CA . MET A 1 90 ? -5.116 -5.081 -4.885 1.00 97.62 90 MET A CA 1
ATOM 733 C C . MET A 1 90 ? -6.520 -5.486 -5.349 1.00 97.62 90 MET A C 1
ATOM 735 O O . MET A 1 90 ? -6.933 -6.630 -5.141 1.00 97.62 90 MET A O 1
ATOM 739 N N . GLU A 1 91 ? -7.227 -4.588 -6.030 1.00 97.62 91 GLU A N 1
ATOM 740 C CA . GLU A 1 91 ? -8.539 -4.870 -6.603 1.00 97.62 91 GLU A CA 1
ATOM 741 C C . GLU A 1 91 ? -8.440 -5.934 -7.704 1.00 97.62 91 GLU A C 1
ATOM 743 O O . GLU A 1 91 ? -9.143 -6.945 -7.654 1.00 97.62 91 GLU A O 1
ATOM 748 N N . GLU A 1 92 ? -7.512 -5.774 -8.653 1.00 97.75 92 GLU A N 1
ATOM 749 C CA . GLU A 1 92 ? -7.348 -6.705 -9.775 1.00 97.75 92 GLU A CA 1
ATOM 750 C C . GLU A 1 92 ? -6.894 -8.105 -9.324 1.00 97.75 92 GLU A C 1
ATOM 752 O O . GLU A 1 92 ? -7.377 -9.117 -9.839 1.00 97.75 92 GLU A O 1
ATOM 757 N N . LYS A 1 93 ? -5.934 -8.187 -8.393 1.00 97.69 93 LYS A N 1
ATOM 758 C CA . LYS A 1 93 ? -5.276 -9.452 -8.021 1.00 97.69 93 LYS A CA 1
ATOM 759 C C . LYS A 1 93 ? -5.927 -10.160 -6.843 1.00 97.69 93 LYS A C 1
ATOM 761 O O . LYS A 1 93 ? -5.920 -11.390 -6.814 1.00 97.69 93 LYS A O 1
ATOM 766 N N . LEU A 1 94 ? -6.436 -9.410 -5.868 1.00 96.12 94 LEU A N 1
ATOM 767 C CA . LEU A 1 94 ? -6.952 -9.956 -4.611 1.00 96.12 94 LEU A CA 1
ATOM 768 C C . LEU A 1 94 ? -8.458 -9.731 -4.439 1.00 96.12 94 LEU A C 1
ATOM 770 O O . LEU A 1 94 ? -9.046 -10.317 -3.532 1.00 96.12 94 LEU A O 1
ATOM 774 N N . GLY A 1 95 ? -9.089 -8.920 -5.297 1.00 96.69 95 GLY A N 1
ATOM 775 C CA . GLY A 1 95 ? -10.502 -8.562 -5.165 1.00 96.69 95 GLY A CA 1
ATOM 776 C C . GLY A 1 95 ? -10.784 -7.664 -3.960 1.00 96.69 95 GLY A C 1
ATOM 777 O O . GLY A 1 95 ? -11.911 -7.646 -3.468 1.00 96.69 95 GLY A O 1
ATOM 778 N N . ILE A 1 96 ? -9.769 -6.960 -3.451 1.00 95.88 96 ILE A N 1
ATOM 779 C CA . ILE A 1 96 ? -9.901 -6.065 -2.300 1.00 95.88 96 ILE A CA 1
ATOM 780 C C . ILE A 1 96 ? -10.245 -4.667 -2.815 1.00 95.88 96 ILE A C 1
ATOM 782 O O . ILE A 1 96 ? -9.425 -4.031 -3.471 1.00 95.88 96 ILE A O 1
ATOM 786 N N . SER A 1 97 ? -11.453 -4.190 -2.512 1.00 96.00 97 SER A N 1
ATOM 787 C CA . SER A 1 97 ? -11.905 -2.856 -2.917 1.00 96.00 97 SER A CA 1
ATOM 788 C C . SER A 1 97 ? -11.395 -1.778 -1.960 1.00 96.00 97 SER A C 1
ATOM 790 O O . SER A 1 97 ? -11.645 -1.848 -0.756 1.00 96.00 97 SER A O 1
ATOM 792 N N . HIS A 1 98 ? -10.745 -0.751 -2.510 1.00 94.94 98 HIS A N 1
ATOM 793 C CA . HIS A 1 98 ? -10.295 0.433 -1.772 1.00 94.94 98 HIS A CA 1
ATOM 794 C C . HIS A 1 98 ? -11.456 1.117 -1.023 1.00 94.94 98 HIS A C 1
ATOM 796 O O . HIS A 1 98 ? -11.364 1.377 0.177 1.00 94.94 98 HIS A O 1
ATOM 802 N N . ASP A 1 99 ? -12.595 1.305 -1.697 1.00 95.19 99 ASP A N 1
ATOM 803 C CA . ASP A 1 99 ? -13.792 1.916 -1.111 1.00 95.19 99 ASP A CA 1
ATOM 804 C C . ASP A 1 99 ? -14.332 1.129 0.088 1.00 95.19 99 ASP A C 1
ATOM 806 O O . ASP A 1 99 ? -14.804 1.715 1.065 1.00 95.19 99 ASP A O 1
ATOM 810 N N . ASP A 1 100 ? -14.301 -0.201 0.023 1.00 93.62 100 ASP A N 1
ATOM 811 C CA . ASP A 1 100 ? -14.803 -1.038 1.111 1.00 93.62 100 ASP A CA 1
ATOM 812 C C . ASP A 1 100 ? -13.848 -1.048 2.305 1.00 93.62 100 ASP A C 1
ATOM 814 O O . ASP A 1 100 ? -14.313 -1.019 3.448 1.00 93.62 100 ASP A O 1
ATOM 818 N N . ILE A 1 101 ? -12.534 -0.986 2.058 1.00 94.94 101 ILE A N 1
ATOM 819 C CA . ILE A 1 101 ? -11.538 -0.774 3.113 1.00 94.94 101 ILE A CA 1
ATOM 820 C C . ILE A 1 101 ? -11.785 0.559 3.822 1.00 94.94 101 ILE A C 1
ATOM 822 O O . ILE A 1 101 ? -11.902 0.578 5.045 1.00 94.94 101 ILE A O 1
ATOM 826 N N . HIS A 1 102 ? -11.967 1.657 3.087 1.00 93.25 102 HIS A N 1
ATOM 827 C CA . HIS A 1 102 ? -12.240 2.967 3.687 1.00 93.25 102 HIS A CA 1
ATOM 828 C C . HIS A 1 102 ? -13.537 3.008 4.496 1.00 93.25 102 HIS A C 1
ATOM 830 O O . HIS A 1 102 ? -13.565 3.574 5.591 1.00 93.25 102 HIS A O 1
ATOM 836 N N . LYS A 1 103 ? -14.612 2.378 4.009 1.00 95.00 103 LYS A N 1
ATOM 837 C CA . LYS A 1 103 ? -15.858 2.255 4.786 1.00 95.00 103 LYS A CA 1
ATOM 838 C C . LYS A 1 103 ? -15.634 1.481 6.082 1.00 95.00 103 LYS A C 1
ATOM 840 O O . LYS A 1 103 ? -16.186 1.863 7.111 1.00 95.00 103 LYS A O 1
ATOM 845 N N . ALA A 1 104 ? -14.848 0.408 6.035 1.00 93.12 104 ALA A N 1
ATOM 846 C CA . ALA A 1 104 ? -14.575 -0.410 7.206 1.00 93.12 104 ALA A CA 1
ATOM 847 C C . ALA A 1 104 ? -13.689 0.320 8.229 1.00 93.12 104 ALA A C 1
ATOM 849 O O . ALA A 1 104 ? -13.970 0.255 9.423 1.00 93.12 104 ALA A O 1
ATOM 850 N N . ILE A 1 105 ? -12.681 1.071 7.777 1.00 92.94 105 ILE A N 1
ATOM 851 C CA . ILE A 1 105 ? -11.864 1.938 8.640 1.00 92.94 105 ILE A CA 1
ATOM 852 C C . ILE A 1 105 ? -12.743 2.990 9.321 1.00 92.94 105 ILE A C 1
ATOM 854 O O . ILE A 1 105 ? -12.717 3.120 10.543 1.00 92.94 105 ILE A O 1
ATOM 858 N N . ALA A 1 106 ? -13.586 3.689 8.554 1.00 93.19 106 ALA A N 1
ATOM 859 C CA . ALA A 1 106 ? -14.481 4.705 9.102 1.00 93.19 106 ALA A CA 1
ATOM 860 C C . ALA A 1 106 ? -15.458 4.129 10.145 1.00 93.19 106 ALA A C 1
ATOM 862 O O . ALA A 1 106 ? -15.716 4.766 11.166 1.00 93.19 106 ALA A O 1
ATOM 863 N N . ALA A 1 107 ? -15.981 2.921 9.909 1.00 93.25 107 ALA A N 1
ATOM 864 C CA . ALA A 1 107 ? -16.841 2.230 10.865 1.00 93.25 107 ALA A CA 1
ATOM 865 C C . ALA A 1 107 ? -16.090 1.872 12.158 1.00 93.25 107 ALA A C 1
ATOM 867 O O . ALA A 1 107 ? -16.585 2.167 13.245 1.00 93.25 107 ALA A O 1
ATOM 868 N N . ASN A 1 108 ? -14.882 1.311 12.050 1.00 91.12 108 ASN A N 1
ATOM 869 C CA . ASN A 1 108 ? -14.059 0.958 13.209 1.00 91.12 108 ASN A CA 1
ATOM 870 C C . ASN A 1 108 ? -13.722 2.192 14.061 1.00 91.12 108 ASN A C 1
ATOM 872 O O . ASN A 1 108 ? -13.868 2.162 15.282 1.00 91.12 108 ASN A O 1
ATOM 876 N N . GLN A 1 109 ? -13.339 3.302 13.424 1.00 90.50 109 GLN A N 1
ATOM 877 C CA . GLN A 1 109 ? -13.014 4.548 14.121 1.00 90.50 109 GLN A CA 1
ATOM 878 C C . GLN A 1 109 ? -14.225 5.156 14.843 1.00 90.50 109 GLN A C 1
ATOM 880 O O . GLN A 1 109 ? -14.078 5.678 15.953 1.00 90.50 109 GLN A O 1
ATOM 885 N N . ASP A 1 110 ? -15.426 5.077 14.258 1.00 93.00 110 ASP A N 1
ATOM 886 C CA . ASP A 1 110 ? -16.648 5.510 14.946 1.00 93.00 110 ASP A CA 1
ATOM 887 C C . ASP A 1 110 ? -16.943 4.618 16.161 1.00 93.00 110 ASP A C 1
ATOM 889 O O . ASP A 1 110 ? -17.179 5.131 17.256 1.00 93.00 110 ASP A O 1
ATOM 893 N N . GLU A 1 111 ? -16.851 3.293 16.022 1.00 91.75 111 GLU A N 1
ATOM 894 C CA . GLU A 1 111 ? -17.064 2.363 17.137 1.00 91.75 111 GLU A CA 1
ATOM 895 C C . GLU A 1 111 ? -16.088 2.606 18.300 1.00 91.75 111 GLU A C 1
ATOM 897 O O . GLU A 1 111 ? -16.505 2.674 19.466 1.00 91.75 111 GLU A O 1
ATOM 902 N N . GLU A 1 112 ? -14.801 2.798 18.001 1.00 92.06 112 GLU A N 1
ATOM 903 C CA . GLU A 1 112 ? -13.778 3.136 18.994 1.00 92.06 112 GLU A CA 1
ATOM 904 C C . GLU A 1 112 ? -14.075 4.464 19.695 1.00 92.06 112 GLU A C 1
ATOM 906 O O . GLU A 1 112 ? -13.972 4.566 20.926 1.00 92.06 112 GLU A O 1
ATOM 911 N N . TRP A 1 113 ? -14.504 5.474 18.936 1.00 91.62 113 TRP A N 1
ATOM 912 C CA . TRP A 1 113 ? -14.893 6.764 19.486 1.00 91.62 113 TRP A CA 1
ATOM 913 C C . TRP A 1 113 ? -16.099 6.648 20.426 1.00 91.62 113 TRP A C 1
ATOM 915 O O . TRP A 1 113 ? -16.062 7.169 21.548 1.00 91.62 113 TRP A O 1
ATOM 925 N N . GLN A 1 114 ? -17.148 5.919 20.033 1.00 93.38 114 GLN A N 1
ATOM 926 C CA . GLN A 1 114 ? -18.316 5.690 20.891 1.00 93.38 114 GLN A CA 1
ATOM 927 C C . GLN A 1 114 ? -17.933 4.944 22.178 1.00 93.38 114 GLN A C 1
ATOM 929 O O . GLN A 1 114 ? -18.378 5.303 23.276 1.00 93.38 114 GLN A O 1
ATOM 934 N N . ALA A 1 115 ? -17.068 3.930 22.080 1.00 93.25 115 ALA A N 1
ATOM 935 C CA . ALA A 1 115 ? -16.567 3.194 23.237 1.00 93.25 115 ALA A CA 1
ATOM 936 C C . ALA A 1 115 ? -15.760 4.095 24.188 1.00 93.25 115 ALA A C 1
ATOM 938 O O . ALA A 1 115 ? -15.945 4.046 25.414 1.00 93.25 115 ALA A O 1
ATOM 939 N N . PHE A 1 116 ? -14.904 4.960 23.638 1.00 93.25 116 PHE A N 1
ATOM 940 C CA . PHE A 1 116 ? -14.163 5.958 24.401 1.00 93.25 116 PHE A CA 1
ATOM 941 C C . PHE A 1 116 ? -15.101 6.933 25.126 1.00 93.25 116 PHE A C 1
ATOM 943 O O . PHE A 1 116 ? -14.957 7.140 26.337 1.00 93.25 116 PHE A O 1
ATOM 950 N N . MET A 1 117 ? -16.097 7.485 24.431 1.00 95.44 117 MET A N 1
ATOM 951 C CA . MET A 1 117 ? -17.069 8.415 25.014 1.00 95.44 117 MET A CA 1
ATOM 952 C C . MET A 1 117 ? -17.849 7.776 26.166 1.00 95.44 117 MET A C 1
ATOM 954 O O . MET A 1 117 ? -17.930 8.351 27.254 1.00 95.44 117 MET A O 1
ATOM 958 N N . LYS A 1 118 ? -18.299 6.529 26.001 1.00 94.12 118 LYS A N 1
ATOM 959 C CA . LYS A 1 118 ? -18.964 5.764 27.066 1.00 94.12 118 LYS A CA 1
ATOM 960 C C . LYS A 1 118 ? -18.066 5.553 28.296 1.00 94.12 118 LYS A C 1
ATOM 962 O O . LYS A 1 118 ? -18.528 5.615 29.436 1.00 94.12 118 LYS A O 1
ATOM 967 N N . SER A 1 119 ? -16.766 5.330 28.091 1.00 93.06 119 SER A N 1
ATOM 968 C CA . SER A 1 119 ? -15.769 5.248 29.173 1.00 93.06 119 SER A CA 1
ATOM 969 C C . SER A 1 119 ? -15.588 6.584 29.908 1.00 93.06 119 SER A C 1
ATOM 971 O O . SER A 1 119 ? -15.427 6.607 31.132 1.00 93.06 119 SER A O 1
ATOM 973 N N . VAL A 1 120 ? -15.615 7.710 29.190 1.00 93.94 120 VAL A N 1
ATOM 974 C CA . VAL A 1 120 ? -15.577 9.055 29.789 1.00 93.94 120 VAL A CA 1
ATOM 975 C C . VAL A 1 120 ? -16.821 9.310 30.641 1.00 93.94 120 VAL A C 1
ATOM 977 O O . VAL A 1 120 ? -16.686 9.766 31.775 1.00 93.94 120 VAL A O 1
ATOM 980 N N . GLU A 1 121 ? -18.012 8.990 30.138 1.00 93.25 121 GLU A N 1
ATOM 981 C CA . GLU A 1 121 ? -19.274 9.177 30.866 1.00 93.25 121 GLU A CA 1
ATOM 982 C C . GLU A 1 121 ? -19.325 8.361 32.158 1.00 93.25 121 GLU A C 1
ATOM 984 O O . GLU A 1 121 ? -19.645 8.909 33.213 1.00 93.25 121 G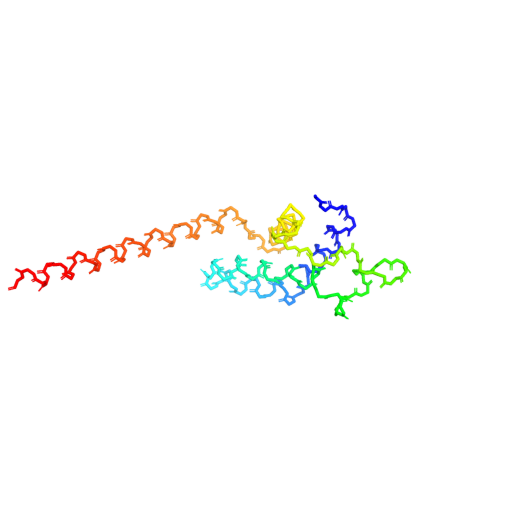LU A O 1
ATOM 989 N N . ARG A 1 122 ? -18.921 7.084 32.109 1.00 90.38 122 ARG A N 1
ATOM 990 C CA . ARG A 1 122 ? -18.857 6.234 33.307 1.00 90.38 122 ARG A CA 1
ATOM 991 C C . ARG A 1 122 ? -17.922 6.814 34.370 1.00 90.38 122 ARG A C 1
ATOM 993 O O . ARG A 1 122 ? -18.294 6.902 35.531 1.00 90.38 122 ARG A O 1
ATOM 1000 N N . ARG A 1 123 ? -16.735 7.284 33.967 1.00 88.81 123 ARG A N 1
ATOM 1001 C CA . ARG A 1 123 ? -15.776 7.913 34.895 1.00 88.81 123 ARG A CA 1
ATOM 1002 C C . ARG A 1 123 ? -16.321 9.184 35.545 1.00 88.81 123 ARG A C 1
ATOM 1004 O O . ARG A 1 123 ? -15.990 9.446 36.695 1.00 88.81 123 ARG A O 1
ATOM 1011 N N . LYS A 1 124 ? -17.138 9.968 34.832 1.00 89.50 124 LYS A N 1
ATOM 1012 C CA . LYS A 1 124 ? -17.806 11.143 35.413 1.00 89.50 124 LYS A CA 1
ATOM 1013 C C . LYS A 1 124 ? -18.814 10.729 36.485 1.00 89.50 124 LYS A C 1
ATOM 1015 O O . LYS A 1 124 ? -18.762 11.267 37.585 1.00 89.50 124 LYS A O 1
ATOM 1020 N N . GLN A 1 125 ? -19.651 9.730 36.202 1.00 87.12 125 GLN A N 1
ATOM 1021 C CA . GLN A 1 125 ? -20.636 9.208 37.159 1.00 87.12 125 GLN A CA 1
ATOM 1022 C C . GLN A 1 125 ? -19.977 8.648 38.430 1.00 87.12 125 GLN A C 1
ATOM 1024 O O . GLN A 1 125 ? -20.437 8.933 39.534 1.00 87.12 125 GLN A O 1
ATOM 1029 N N . ASP A 1 126 ? -18.861 7.929 38.278 1.00 82.69 126 ASP A N 1
ATOM 1030 C CA . ASP A 1 126 ? -18.085 7.384 39.401 1.00 82.69 126 ASP A CA 1
ATOM 1031 C C . ASP A 1 126 ? -17.388 8.477 40.236 1.00 82.69 126 ASP A C 1
ATOM 1033 O O . ASP A 1 126 ? -17.070 8.250 41.397 1.00 82.69 126 ASP A O 1
ATOM 1037 N N . SER A 1 127 ? -17.128 9.658 39.658 1.00 76.38 127 SER A N 1
ATOM 1038 C CA . SER A 1 127 ? -16.509 10.796 40.361 1.00 76.38 127 SER A CA 1
ATOM 1039 C C . SER A 1 127 ? -17.505 11.700 41.096 1.00 76.38 127 SER A C 1
ATOM 1041 O O . SER A 1 127 ? -17.098 12.507 41.930 1.00 76.38 127 SER A O 1
ATOM 1043 N N . GLU A 1 128 ? -18.793 11.584 40.766 1.00 70.00 128 GLU A N 1
ATOM 1044 C CA . GLU A 1 128 ? -19.895 12.360 41.349 1.00 70.00 128 GLU A CA 1
ATOM 1045 C C . GLU A 1 128 ? -20.665 11.584 42.440 1.00 70.00 128 GLU A C 1
ATOM 1047 O O . GLU A 1 128 ? -21.541 12.163 43.086 1.00 70.00 128 GLU A O 1
ATOM 1052 N N . SER A 1 129 ? -20.335 10.300 42.653 1.00 55.00 129 SER A N 1
ATOM 1053 C CA . SER A 1 129 ? -20.874 9.425 43.716 1.00 55.00 129 SER A CA 1
ATOM 1054 C C . SER A 1 129 ? -19.920 9.306 44.902 1.00 55.00 129 SER A C 1
ATOM 1056 O O . SER A 1 129 ? -20.427 9.200 46.042 1.00 55.00 129 SER A O 1
#

Radius of gyration: 19.43 Å; chains: 1; bounding box: 42×30×64 Å

pLDDT: mean 90.63, std 7.2, range [55.0, 97.75]